Protein AF-F6WIR9-F1 (afdb_monomer)

Structure (mmCIF, N/CA/C/O backbone):
data_AF-F6WIR9-F1
#
_entry.id   AF-F6WIR9-F1
#
loop_
_atom_site.group_PDB
_atom_site.id
_atom_site.type_symbol
_atom_site.label_atom_id
_atom_site.label_alt_id
_atom_site.label_comp_id
_atom_site.label_asym_id
_atom_site.label_entity_id
_atom_site.label_seq_id
_atom_site.pdbx_PDB_ins_code
_atom_site.Cartn_x
_atom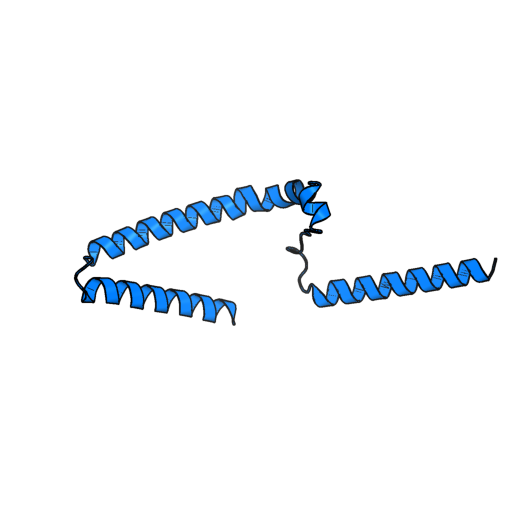_site.Cartn_y
_atom_site.Cartn_z
_atom_site.occupancy
_atom_site.B_iso_or_equiv
_atom_site.auth_seq_id
_atom_site.auth_comp_id
_atom_site.auth_asym_id
_atom_site.auth_atom_id
_atom_site.pdbx_PDB_model_num
ATOM 1 N N . MET A 1 1 ? 12.655 -0.232 11.563 1.00 78.38 1 MET A N 1
ATOM 2 C CA . MET A 1 1 ? 13.738 -0.857 10.769 1.00 78.38 1 MET A CA 1
ATOM 3 C C . MET A 1 1 ? 13.203 -1.806 9.707 1.00 78.38 1 MET A C 1
ATOM 5 O O . MET A 1 1 ? 13.301 -1.451 8.543 1.00 78.38 1 MET A O 1
ATOM 9 N N . TRP A 1 2 ? 12.524 -2.904 10.062 1.00 88.19 2 TRP A N 1
ATOM 10 C CA . TRP A 1 2 ? 11.951 -3.856 9.088 1.00 88.19 2 TRP A CA 1
ATOM 11 C C . TRP A 1 2 ? 11.149 -3.216 7.935 1.00 88.19 2 TRP A C 1
ATOM 13 O O . TRP A 1 2 ? 11.391 -3.530 6.775 1.00 88.19 2 TRP A O 1
ATOM 23 N N . LYS A 1 3 ? 10.261 -2.251 8.227 1.00 86.44 3 LYS A N 1
ATOM 24 C CA . LYS A 1 3 ? 9.475 -1.529 7.204 1.00 86.44 3 LYS A CA 1
ATOM 25 C C . LYS A 1 3 ? 10.345 -0.848 6.134 1.00 86.44 3 LYS A C 1
ATOM 27 O O . LYS A 1 3 ? 10.018 -0.905 4.954 1.00 86.44 3 LYS A O 1
ATOM 32 N N . HIS A 1 4 ? 11.459 -0.235 6.536 1.00 90.19 4 HIS A N 1
ATOM 33 C CA . HIS A 1 4 ? 12.384 0.414 5.603 1.00 90.19 4 HIS A CA 1
ATOM 34 C C . HIS A 1 4 ? 13.163 -0.618 4.786 1.00 90.19 4 HIS A C 1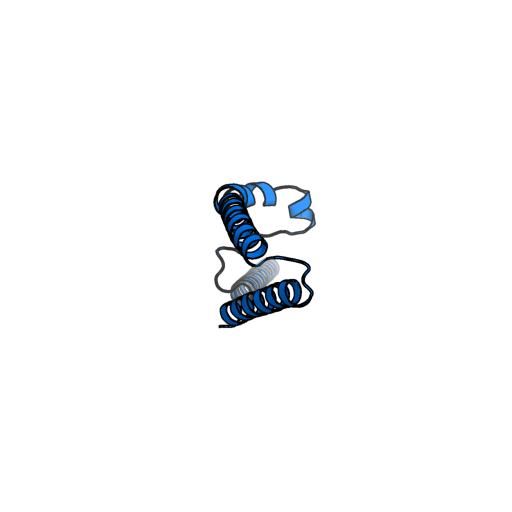
ATOM 36 O O . HIS A 1 4 ? 13.332 -0.427 3.587 1.00 90.19 4 HIS A O 1
ATOM 42 N N . CYS A 1 5 ? 13.560 -1.738 5.401 1.00 94.56 5 CYS A N 1
ATOM 43 C CA . CYS A 1 5 ? 14.199 -2.850 4.696 1.00 94.56 5 CYS A CA 1
ATOM 44 C C . CYS A 1 5 ? 13.280 -3.438 3.615 1.00 94.56 5 CYS A C 1
ATOM 46 O O . CYS A 1 5 ? 13.719 -3.643 2.488 1.00 94.56 5 CYS A O 1
ATOM 48 N N . MET A 1 6 ? 12.000 -3.654 3.933 1.00 94.00 6 MET A N 1
ATOM 49 C CA . MET A 1 6 ? 11.013 -4.144 2.965 1.00 94.00 6 MET A CA 1
ATOM 50 C C . MET A 1 6 ? 10.775 -3.144 1.831 1.00 94.00 6 MET A C 1
ATOM 52 O O . MET A 1 6 ? 10.733 -3.537 0.671 1.00 94.00 6 MET A O 1
ATOM 56 N N . SER A 1 7 ? 10.688 -1.849 2.145 1.00 93.12 7 SER A N 1
ATOM 57 C CA . SER A 1 7 ? 10.567 -0.802 1.123 1.00 93.12 7 SER A CA 1
ATOM 58 C C . SER A 1 7 ? 11.773 -0.789 0.175 1.00 93.12 7 SER A C 1
ATOM 60 O O . SER A 1 7 ? 11.606 -0.830 -1.043 1.00 93.12 7 SER A O 1
ATOM 6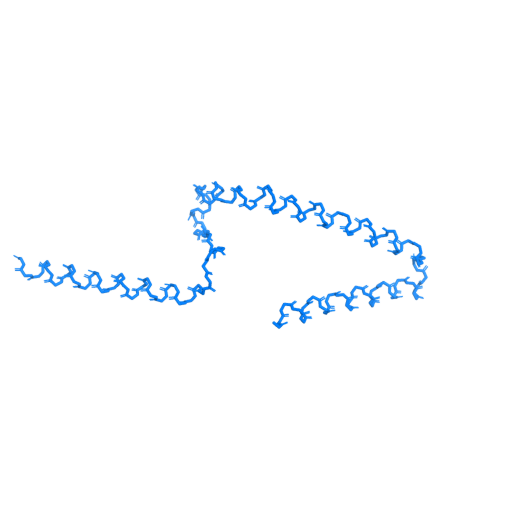2 N N . ALA A 1 8 ? 12.992 -0.824 0.722 1.00 95.31 8 ALA A N 1
ATOM 63 C CA . ALA A 1 8 ? 14.217 -0.862 -0.071 1.00 95.31 8 ALA A CA 1
ATOM 64 C C . ALA A 1 8 ? 14.283 -2.106 -0.973 1.00 95.31 8 ALA A C 1
ATOM 66 O O . ALA A 1 8 ? 14.625 -1.992 -2.148 1.00 95.31 8 ALA A O 1
ATOM 67 N N . LEU A 1 9 ? 13.893 -3.275 -0.453 1.00 96.31 9 LEU A N 1
ATOM 68 C CA . LEU A 1 9 ? 13.825 -4.514 -1.227 1.00 96.31 9 LEU A CA 1
ATOM 69 C C . LEU A 1 9 ? 12.877 -4.385 -2.429 1.00 96.31 9 LEU A C 1
ATOM 71 O O . LEU A 1 9 ? 13.250 -4.764 -3.537 1.00 96.31 9 LEU A O 1
ATOM 75 N N . CYS A 1 10 ? 11.685 -3.816 -2.232 1.00 94.94 10 CYS A N 1
ATOM 76 C CA . CYS A 1 10 ? 10.725 -3.594 -3.314 1.00 94.94 10 CYS A CA 1
ATOM 77 C C . CYS A 1 10 ? 11.278 -2.661 -4.399 1.00 94.94 10 CYS A C 1
ATOM 79 O O . CYS A 1 10 ? 11.111 -2.940 -5.586 1.00 94.94 10 CYS A O 1
ATOM 81 N N . VAL A 1 11 ? 11.967 -1.582 -4.010 1.00 94.69 11 VAL A N 1
ATOM 82 C CA . VAL A 1 11 ? 12.589 -0.648 -4.963 1.00 94.69 11 VAL A CA 1
ATOM 83 C C . VAL A 1 11 ? 13.682 -1.346 -5.771 1.00 94.69 11 VAL A C 1
ATOM 85 O O . VAL A 1 11 ? 13.682 -1.264 -6.997 1.00 94.69 11 VAL A O 1
ATOM 88 N N . ILE A 1 12 ? 14.574 -2.088 -5.107 1.00 96.56 12 ILE A N 1
ATOM 89 C CA . ILE A 1 12 ? 15.650 -2.835 -5.776 1.00 96.56 12 ILE A CA 1
ATOM 90 C C . ILE A 1 12 ? 15.061 -3.854 -6.758 1.00 96.56 12 ILE A C 1
ATOM 92 O O . ILE A 1 12 ? 15.478 -3.901 -7.914 1.00 96.56 12 ILE A O 1
ATOM 96 N N . ALA A 1 13 ? 14.058 -4.627 -6.334 1.00 96.06 13 ALA A N 1
ATOM 97 C CA . ALA A 1 13 ? 13.387 -5.595 -7.197 1.00 96.06 13 ALA A CA 1
ATOM 98 C C . ALA A 1 13 ? 12.730 -4.922 -8.416 1.00 96.06 13 ALA A C 1
ATOM 100 O O . ALA A 1 13 ? 12.883 -5.405 -9.538 1.00 96.06 13 ALA A O 1
ATOM 101 N N . GLY A 1 14 ? 12.067 -3.776 -8.225 1.00 93.94 14 GLY A N 1
ATOM 102 C CA . GLY A 1 14 ? 11.483 -2.989 -9.314 1.00 93.94 14 GLY A CA 1
ATOM 103 C C . GLY A 1 14 ? 12.523 -2.511 -10.332 1.00 93.94 14 GLY A C 1
ATOM 104 O O . GLY A 1 14 ? 12.305 -2.623 -11.543 1.00 93.94 14 GLY A O 1
ATOM 105 N N . CYS A 1 15 ? 13.687 -2.054 -9.862 1.00 93.38 15 CYS A N 1
ATOM 106 C CA . CYS A 1 15 ? 14.806 -1.669 -10.724 1.00 93.38 15 CYS A CA 1
ATOM 107 C C . CYS A 1 15 ? 15.357 -2.861 -11.518 1.00 93.38 15 CYS A C 1
ATOM 109 O O . CYS A 1 15 ? 15.566 -2.744 -12.724 1.00 93.38 15 CYS A O 1
ATOM 111 N N . VAL A 1 16 ? 15.545 -4.019 -10.874 1.00 96.12 16 VAL A N 1
ATOM 112 C CA . VAL A 1 16 ? 16.032 -5.245 -11.534 1.00 96.12 16 VAL A CA 1
ATOM 113 C C . VAL A 1 16 ? 15.065 -5.709 -12.625 1.00 96.12 16 VAL A C 1
ATOM 115 O O . VAL A 1 16 ? 15.493 -6.027 -13.735 1.00 96.12 16 VAL A O 1
ATOM 118 N N . VAL A 1 17 ? 13.757 -5.699 -12.350 1.00 94.62 17 VAL A N 1
ATOM 119 C CA . VAL A 1 17 ? 12.731 -6.047 -13.346 1.00 94.62 17 VAL A CA 1
ATOM 120 C C . VAL A 1 17 ? 12.759 -5.066 -14.516 1.00 94.62 17 VAL A C 1
ATOM 122 O O . VAL A 1 17 ? 12.749 -5.492 -15.669 1.00 94.62 17 VAL A O 1
ATOM 125 N N . SER A 1 18 ? 12.849 -3.765 -14.237 1.00 91.62 18 SER A N 1
ATOM 126 C CA . SER A 1 18 ? 12.913 -2.728 -15.274 1.00 91.62 18 SER A CA 1
ATOM 127 C C . SER A 1 18 ? 14.159 -2.882 -16.152 1.00 91.62 18 SER A C 1
ATOM 129 O O . SER A 1 18 ? 14.059 -2.833 -17.376 1.00 91.62 18 SER A O 1
ATOM 131 N N . TYR A 1 19 ? 15.317 -3.162 -15.546 1.00 92.12 19 TYR A N 1
ATOM 132 C CA . TYR A 1 19 ? 16.563 -3.434 -16.264 1.00 92.12 19 TYR A CA 1
ATOM 133 C C . TYR A 1 19 ? 16.453 -4.674 -17.157 1.00 92.12 19 TYR A C 1
ATOM 135 O O . TYR A 1 19 ? 16.811 -4.619 -18.331 1.00 92.12 19 TYR A O 1
ATOM 143 N N . SER A 1 20 ? 15.887 -5.768 -16.635 1.00 93.75 20 SER A N 1
ATOM 144 C CA . SER A 1 20 ? 15.637 -6.989 -17.410 1.00 93.75 20 SER A CA 1
ATOM 145 C C . SER A 1 20 ? 14.796 -6.701 -18.661 1.00 93.75 20 SER A C 1
ATOM 147 O O . SER A 1 20 ? 15.107 -7.178 -19.749 1.00 93.75 20 SER A O 1
ATOM 149 N N . ARG A 1 21 ? 13.781 -5.834 -18.562 1.00 91.12 21 ARG A N 1
ATOM 150 C CA . ARG A 1 21 ? 12.942 -5.461 -19.714 1.00 91.12 21 ARG A CA 1
ATOM 151 C C . ARG A 1 21 ? 13.679 -4.677 -20.801 1.00 91.12 21 ARG A C 1
ATOM 153 O O . ARG A 1 21 ? 13.382 -4.890 -21.975 1.00 91.12 21 ARG A O 1
ATOM 160 N N . VAL A 1 22 ? 14.629 -3.817 -20.428 1.00 91.88 22 VAL A N 1
ATOM 161 C CA . VAL A 1 22 ? 15.497 -3.119 -21.396 1.00 91.88 22 VAL A CA 1
ATOM 162 C C . VAL A 1 22 ? 16.504 -4.089 -22.007 1.00 91.88 22 VAL A C 1
ATOM 164 O O . VAL A 1 22 ? 16.706 -4.078 -23.217 1.00 91.88 22 VAL A O 1
ATOM 167 N N . TYR A 1 23 ? 17.097 -4.962 -21.188 1.00 91.75 23 TYR A N 1
ATOM 168 C CA . TYR A 1 23 ? 18.100 -5.934 -21.626 1.00 91.75 23 TYR A CA 1
ATOM 169 C C . TYR A 1 23 ? 17.547 -6.927 -22.657 1.00 91.75 23 TYR A C 1
ATOM 171 O O . TYR A 1 23 ? 18.203 -7.205 -23.655 1.00 91.75 23 TYR A O 1
ATOM 179 N N . LEU A 1 24 ? 16.314 -7.410 -22.463 1.00 93.12 24 LEU A N 1
ATOM 180 C CA . LEU A 1 24 ? 15.625 -8.274 -23.430 1.00 93.12 24 LEU A CA 1
ATOM 181 C C . LEU A 1 24 ? 15.003 -7.501 -24.614 1.00 93.12 24 LEU A C 1
ATOM 183 O O . LEU A 1 24 ? 14.286 -8.101 -25.410 1.00 93.12 24 LEU A O 1
ATOM 187 N N . LEU A 1 25 ? 15.249 -6.189 -24.735 1.00 88.31 25 LEU A N 1
ATOM 188 C CA . LEU A 1 25 ? 14.762 -5.319 -25.819 1.00 88.31 25 LEU A CA 1
ATOM 189 C C . LEU A 1 25 ? 13.226 -5.228 -25.942 1.00 88.31 25 LEU A C 1
ATOM 191 O O . LEU A 1 25 ? 12.714 -4.777 -26.964 1.00 88.31 25 LEU A O 1
ATOM 195 N N . TYR A 1 26 ? 12.473 -5.603 -24.902 1.00 87.56 26 TYR A N 1
ATOM 196 C CA .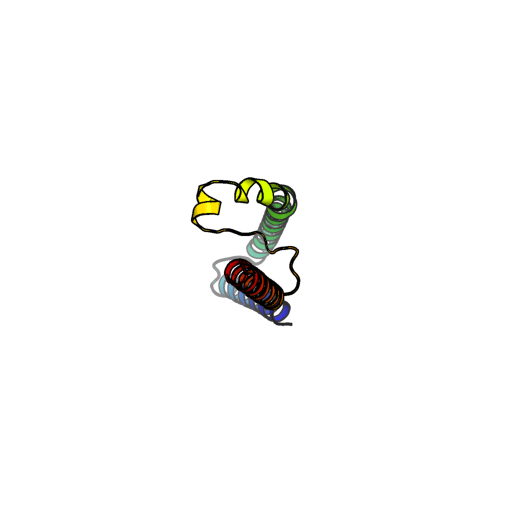 TYR A 1 26 ? 11.005 -5.504 -24.898 1.00 87.56 26 TYR A CA 1
ATOM 197 C C . TYR A 1 26 ? 10.502 -4.072 -24.700 1.00 87.56 26 TYR A C 1
ATOM 199 O O . TYR A 1 26 ? 9.411 -3.736 -25.158 1.00 87.56 26 TYR A O 1
ATOM 207 N N . HIS A 1 27 ? 11.269 -3.239 -23.993 1.00 88.12 27 HIS A N 1
ATOM 208 C CA . HIS A 1 27 ? 10.865 -1.881 -23.643 1.00 88.12 27 HIS A CA 1
ATOM 209 C C . HIS A 1 27 ? 11.998 -0.877 -23.823 1.00 88.12 27 HIS A C 1
ATOM 211 O O . HIS A 1 27 ? 13.165 -1.169 -23.559 1.00 88.12 27 HIS A O 1
ATOM 217 N N . THR A 1 28 ? 11.635 0.343 -24.219 1.00 92.75 28 THR A N 1
ATOM 218 C CA . THR A 1 28 ? 12.565 1.477 -24.236 1.00 92.75 28 THR A CA 1
ATOM 219 C C . THR A 1 28 ? 12.620 2.150 -22.867 1.00 92.75 28 THR A C 1
ATOM 221 O O . THR A 1 28 ? 11.655 2.121 -22.099 1.00 92.75 28 THR A O 1
ATOM 224 N N . VAL A 1 29 ? 13.735 2.821 -22.570 1.00 91.00 29 VAL A N 1
ATOM 225 C CA . VAL A 1 29 ? 13.897 3.585 -21.319 1.00 91.00 29 VAL A CA 1
ATOM 226 C C . VAL A 1 29 ? 12.778 4.621 -21.158 1.00 91.00 29 VAL A C 1
ATOM 228 O O . VAL A 1 29 ? 12.218 4.754 -20.074 1.00 91.00 29 VAL A O 1
ATOM 231 N N . ASN A 1 30 ? 12.370 5.276 -22.249 1.00 92.38 30 ASN A N 1
ATOM 232 C CA . ASN A 1 30 ? 11.272 6.244 -22.237 1.00 92.38 30 ASN A CA 1
ATOM 233 C C . ASN A 1 30 ? 9.942 5.614 -21.796 1.00 92.38 30 ASN A C 1
ATOM 235 O O . ASN A 1 30 ? 9.228 6.209 -20.994 1.00 92.38 30 ASN A O 1
ATOM 239 N N . GLN A 1 31 ? 9.611 4.407 -22.271 1.00 93.12 31 GLN A N 1
ATOM 240 C CA . GLN A 1 31 ? 8.390 3.706 -21.852 1.00 93.12 31 GLN A CA 1
ATOM 241 C C . GLN A 1 31 ? 8.400 3.385 -20.356 1.00 93.12 31 GLN A C 1
ATOM 243 O O . GLN A 1 31 ? 7.380 3.546 -19.691 1.00 93.12 31 GLN A O 1
ATOM 248 N N . ILE A 1 32 ? 9.551 2.976 -19.819 1.00 91.69 32 ILE A N 1
ATOM 249 C CA . ILE A 1 32 ? 9.701 2.687 -18.389 1.00 91.69 32 ILE A CA 1
ATOM 250 C C . ILE A 1 32 ? 9.534 3.967 -17.569 1.00 91.69 32 ILE A C 1
ATOM 252 O O . ILE A 1 32 ? 8.807 3.959 -16.582 1.00 91.69 32 ILE A O 1
ATOM 256 N N . VAL A 1 33 ? 10.136 5.081 -17.996 1.00 93.00 33 VAL A N 1
ATOM 257 C CA . VAL A 1 33 ? 9.996 6.380 -17.316 1.00 93.00 33 VAL A CA 1
ATOM 258 C C . VAL A 1 33 ? 8.536 6.829 -17.282 1.00 93.00 33 VAL A C 1
ATOM 260 O O . VAL A 1 33 ? 8.027 7.157 -16.211 1.00 93.00 33 VAL A O 1
ATOM 263 N N . TRP A 1 34 ? 7.831 6.781 -18.415 1.00 95.56 34 TRP A N 1
ATOM 264 C CA . TRP A 1 34 ? 6.402 7.102 -18.455 1.00 95.56 34 TRP A CA 1
ATOM 265 C C . TRP A 1 34 ? 5.576 6.148 -17.588 1.00 95.56 34 TRP A C 1
ATOM 267 O O . TRP A 1 34 ? 4.716 6.604 -16.838 1.00 95.56 34 TRP A O 1
ATOM 277 N N . GLY A 1 35 ? 5.877 4.848 -17.615 1.00 93.75 35 GLY A N 1
ATOM 278 C CA . GLY A 1 35 ? 5.247 3.857 -16.743 1.00 93.75 35 GLY A CA 1
ATOM 279 C C . GLY A 1 35 ? 5.443 4.165 -15.256 1.00 93.75 35 GLY A C 1
ATOM 280 O O . GLY A 1 35 ? 4.484 4.109 -14.490 1.00 93.75 35 GLY A O 1
ATOM 281 N N . CYS A 1 36 ? 6.648 4.566 -14.847 1.00 92.75 36 CYS A N 1
ATOM 282 C CA . CYS A 1 36 ? 6.943 4.977 -13.474 1.00 92.75 36 CYS A CA 1
ATOM 283 C C . CYS A 1 36 ? 6.176 6.242 -13.071 1.00 92.75 36 CYS A C 1
ATOM 285 O O . CYS A 1 36 ? 5.646 6.299 -11.961 1.00 92.75 36 CYS A O 1
ATOM 287 N N . ILE A 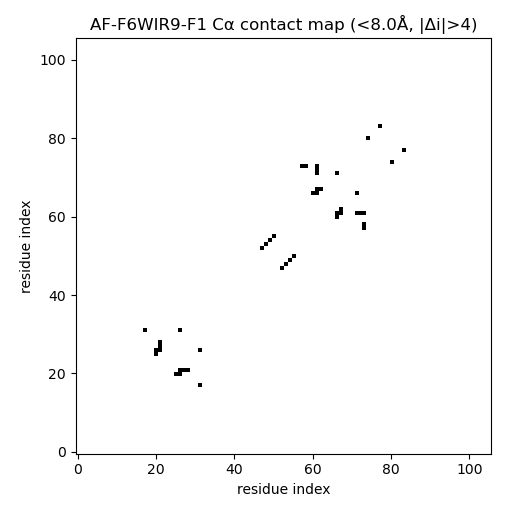1 37 ? 6.078 7.239 -13.958 1.00 96.12 37 ILE A N 1
ATOM 288 C CA . ILE A 1 37 ? 5.320 8.475 -13.705 1.00 96.12 37 ILE A CA 1
ATOM 289 C C . ILE A 1 37 ? 3.836 8.148 -13.517 1.00 96.12 37 ILE A C 1
ATOM 291 O O . ILE A 1 37 ? 3.264 8.477 -12.478 1.00 96.12 37 ILE A O 1
ATOM 295 N N . PHE A 1 38 ? 3.229 7.442 -14.474 1.00 97.00 38 PHE A N 1
ATOM 296 C CA . PHE A 1 38 ? 1.820 7.051 -14.396 1.00 97.00 38 PHE A CA 1
ATOM 297 C C . PHE A 1 38 ? 1.537 6.159 -13.185 1.00 97.00 38 PHE A C 1
ATOM 299 O O . PHE A 1 38 ? 0.565 6.389 -12.467 1.00 97.00 38 PHE A O 1
ATOM 306 N N . GLY A 1 39 ? 2.404 5.182 -12.912 1.00 95.31 39 GLY A N 1
ATOM 307 C CA . GLY A 1 39 ? 2.291 4.309 -11.746 1.00 95.31 39 GLY A CA 1
ATOM 308 C C . GLY A 1 39 ? 2.373 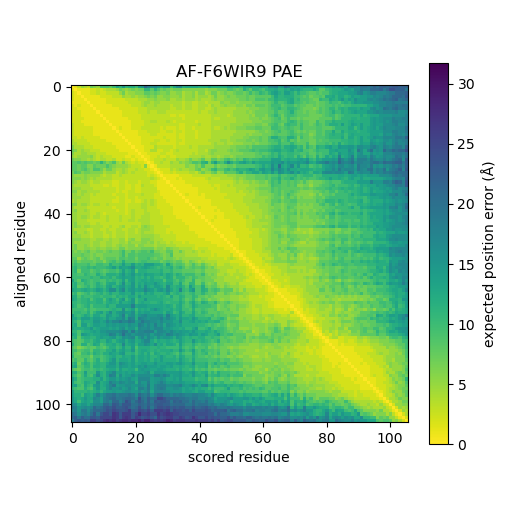5.079 -10.429 1.00 95.31 39 GLY A C 1
ATOM 309 O O . GLY A 1 39 ? 1.582 4.826 -9.523 1.00 95.31 39 GLY A O 1
ATOM 310 N N . THR A 1 40 ? 3.265 6.069 -10.335 1.00 95.44 40 THR A N 1
ATOM 311 C CA . THR A 1 40 ? 3.381 6.930 -9.148 1.00 95.44 40 THR A CA 1
ATOM 312 C C . THR A 1 40 ? 2.139 7.796 -8.974 1.00 95.44 40 THR A C 1
ATOM 314 O O . THR A 1 40 ? 1.604 7.869 -7.870 1.00 95.44 40 THR A O 1
ATOM 317 N N . MET A 1 41 ? 1.636 8.411 -10.049 1.00 97.50 41 MET A N 1
ATOM 318 C CA . MET A 1 41 ? 0.410 9.213 -10.001 1.00 97.50 41 MET A CA 1
ATOM 319 C C . MET A 1 41 ? -0.783 8.377 -9.536 1.00 97.50 41 MET A C 1
ATOM 321 O O . MET A 1 41 ? -1.449 8.755 -8.578 1.00 97.50 41 MET A O 1
ATOM 325 N N . LEU A 1 42 ? -1.008 7.211 -10.147 1.00 97.00 42 LEU A N 1
ATOM 326 C CA . LEU A 1 42 ? -2.088 6.303 -9.755 1.00 97.00 42 LEU A CA 1
ATOM 327 C C . LEU A 1 42 ? -1.920 5.794 -8.321 1.00 97.00 42 LEU A C 1
ATOM 329 O O . LEU A 1 42 ? -2.897 5.738 -7.578 1.00 97.00 42 LEU A O 1
ATOM 333 N N . GLY A 1 43 ? -0.692 5.467 -7.910 1.00 95.44 43 GLY A N 1
ATOM 334 C CA . GLY A 1 43 ? -0.386 5.045 -6.545 1.00 95.44 43 GLY A CA 1
ATOM 335 C C . GLY A 1 43 ? -0.701 6.128 -5.514 1.00 95.44 43 GLY A C 1
ATOM 336 O O . GLY A 1 43 ? -1.331 5.838 -4.499 1.00 95.44 43 GLY A O 1
ATOM 337 N N . LEU A 1 44 ? -0.332 7.383 -5.790 1.00 96.12 44 LEU A N 1
ATOM 338 C CA . LEU A 1 44 ? -0.660 8.529 -4.937 1.00 96.12 44 LEU A CA 1
ATOM 339 C C . LEU A 1 44 ? -2.164 8.803 -4.906 1.00 96.12 44 LEU A C 1
ATOM 341 O O . LEU A 1 44 ? -2.714 9.018 -3.828 1.00 96.12 44 LEU A O 1
ATOM 345 N N . SER A 1 45 ? -2.843 8.757 -6.055 1.00 96.44 45 SER A N 1
ATOM 346 C CA . SER A 1 45 ? -4.298 8.918 -6.127 1.00 96.44 45 SER A CA 1
ATOM 347 C C . SER A 1 45 ? -5.019 7.836 -5.328 1.00 96.44 45 SER A C 1
ATOM 349 O O . SER A 1 45 ? -5.900 8.147 -4.530 1.00 96.44 45 SER A O 1
ATOM 351 N N . TRP A 1 46 ? -4.616 6.573 -5.483 1.00 95.44 46 TRP A N 1
ATOM 352 C CA . TRP A 1 46 ? -5.176 5.463 -4.716 1.00 95.44 46 TRP A CA 1
ATOM 353 C C . TRP A 1 46 ? -4.893 5.600 -3.220 1.00 95.44 46 TRP A C 1
ATOM 355 O O . TRP A 1 46 ? -5.792 5.409 -2.405 1.00 95.44 46 TRP A O 1
ATOM 365 N N . PHE A 1 47 ? -3.671 5.982 -2.845 1.00 93.69 47 PHE A N 1
ATOM 366 C CA . PHE A 1 47 ? -3.319 6.234 -1.450 1.00 93.69 47 PHE A CA 1
ATOM 367 C C . PHE A 1 47 ? -4.171 7.356 -0.846 1.00 93.69 47 PHE A C 1
ATOM 369 O O . PHE A 1 47 ? -4.693 7.197 0.255 1.00 93.69 47 PHE A O 1
ATOM 376 N N . ALA A 1 48 ? -4.368 8.458 -1.573 1.00 94.38 48 ALA A N 1
ATOM 377 C CA . ALA A 1 48 ? -5.224 9.556 -1.141 1.00 94.38 48 ALA A CA 1
ATOM 378 C C . ALA A 1 48 ? -6.676 9.096 -0.960 1.00 94.38 48 ALA A C 1
ATOM 380 O O . ALA A 1 48 ? -7.268 9.363 0.080 1.00 94.38 48 ALA A O 1
ATOM 381 N N . VAL A 1 49 ? -7.228 8.341 -1.913 1.00 93.75 49 VAL A N 1
ATOM 382 C CA . VAL A 1 49 ? -8.567 7.740 -1.791 1.00 93.75 49 VAL A CA 1
ATOM 383 C C . VAL A 1 49 ? -8.651 6.849 -0.551 1.00 93.75 49 VAL A C 1
ATOM 385 O O . VAL A 1 49 ? -9.568 7.004 0.254 1.00 93.75 49 VAL A O 1
ATOM 388 N N . ALA A 1 50 ? -7.675 5.966 -0.341 1.00 90.81 50 ALA A N 1
ATOM 389 C CA . ALA A 1 50 ? -7.646 5.082 0.816 1.00 90.81 50 ALA A CA 1
ATOM 390 C C . ALA A 1 50 ? -7.610 5.857 2.141 1.00 90.81 50 ALA A C 1
ATOM 392 O O . ALA A 1 50 ? -8.398 5.570 3.037 1.00 90.81 50 ALA A O 1
ATOM 393 N N . GLN A 1 51 ? -6.742 6.862 2.260 1.00 90.00 51 GLN A N 1
ATOM 394 C CA . GLN A 1 51 ? -6.570 7.603 3.510 1.00 90.00 51 GLN A CA 1
ATOM 395 C C . GLN A 1 51 ? -7.678 8.624 3.779 1.00 90.00 51 GLN A C 1
ATOM 397 O O . GLN A 1 51 ? -8.066 8.810 4.928 1.00 90.00 51 GLN A O 1
ATOM 402 N N . ILE A 1 52 ? -8.183 9.293 2.743 1.00 90.62 52 ILE A N 1
ATOM 403 C CA . ILE A 1 52 ? -9.154 10.385 2.889 1.00 90.62 52 ILE A CA 1
ATOM 404 C C . ILE A 1 52 ? -10.585 9.857 2.878 1.00 90.62 52 ILE A C 1
ATOM 406 O O . ILE A 1 52 ? -11.424 10.394 3.591 1.00 90.62 52 ILE A O 1
ATOM 410 N N . LEU A 1 53 ? -10.883 8.825 2.084 1.00 87.44 53 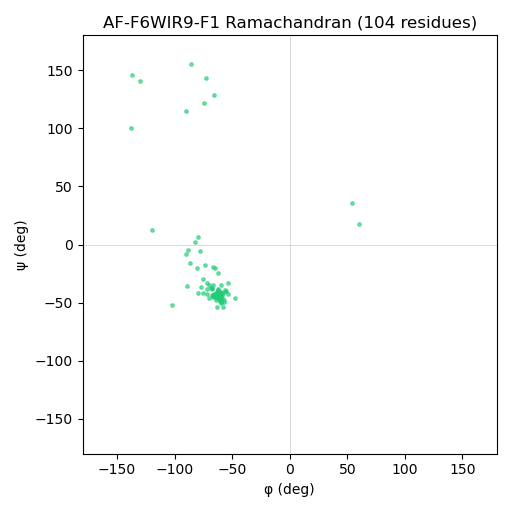LEU A N 1
ATOM 411 C CA . LEU A 1 53 ? -12.243 8.295 1.961 1.00 87.44 53 LEU A CA 1
ATOM 412 C C . LEU A 1 53 ? -12.425 7.008 2.763 1.00 87.44 53 LEU A C 1
ATOM 414 O O . LEU A 1 53 ? -13.347 6.931 3.569 1.00 87.44 53 LEU A O 1
ATOM 418 N N . LEU A 1 54 ? -11.559 6.004 2.584 1.00 85.31 54 LEU A N 1
ATOM 419 C CA . LEU A 1 54 ? -11.778 4.700 3.224 1.00 85.31 54 LEU A CA 1
ATOM 420 C C . LEU A 1 54 ? -11.462 4.700 4.726 1.00 85.31 54 LEU A C 1
ATOM 422 O O . LEU A 1 54 ? -12.242 4.137 5.491 1.00 85.31 54 LEU A O 1
ATOM 426 N N . THR A 1 55 ? -10.379 5.345 5.172 1.00 85.75 55 THR A N 1
ATOM 427 C CA . THR A 1 55 ? -10.022 5.401 6.604 1.00 85.75 55 THR A CA 1
ATOM 428 C C . THR A 1 55 ? -11.135 5.997 7.481 1.00 85.75 55 THR A C 1
ATOM 430 O O . THR A 1 55 ? -11.502 5.346 8.458 1.00 85.75 55 THR A O 1
ATOM 433 N N . PRO A 1 56 ? -11.744 7.165 7.175 1.00 85.12 56 PRO A N 1
ATOM 434 C CA . PRO A 1 56 ? -12.855 7.677 7.985 1.00 85.12 56 PRO A CA 1
ATOM 435 C C . PRO A 1 56 ? -14.167 6.913 7.783 1.00 85.12 56 PRO A C 1
ATOM 437 O O . PRO A 1 56 ? -15.059 7.011 8.623 1.00 85.12 56 PRO A O 1
ATOM 440 N N . PHE A 1 57 ? -14.309 6.149 6.697 1.00 84.88 57 PHE A N 1
ATOM 441 C CA . PHE A 1 57 ? -15.483 5.305 6.472 1.00 84.88 57 PHE A CA 1
ATOM 442 C C . PHE A 1 57 ? -15.408 3.974 7.241 1.00 84.88 57 PHE A C 1
ATOM 444 O O . PHE A 1 57 ? -16.433 3.351 7.518 1.00 84.88 57 PHE A O 1
ATOM 451 N N . PHE A 1 58 ? -14.208 3.552 7.650 1.00 84.44 58 PHE A N 1
ATOM 452 C CA . PHE A 1 58 ? -13.967 2.290 8.352 1.00 84.44 58 PHE A CA 1
ATOM 453 C C . PHE A 1 58 ? -14.818 2.079 9.624 1.00 84.44 58 PHE A C 1
ATOM 455 O O . PHE A 1 58 ? -15.384 0.991 9.768 1.00 84.44 58 PHE A O 1
ATOM 462 N N . PRO A 1 59 ? -15.020 3.082 10.508 1.00 83.12 59 PRO A N 1
ATOM 463 C CA . PRO A 1 59 ? -15.887 2.941 11.680 1.00 83.12 59 PRO A CA 1
ATOM 464 C C . PRO A 1 59 ? -17.353 2.668 11.331 1.00 83.12 59 PRO A C 1
ATOM 466 O O . PRO A 1 59 ? -18.066 2.077 12.132 1.00 83.12 59 PRO A O 1
ATOM 469 N N . PHE A 1 60 ? -17.818 3.064 10.144 1.00 83.81 60 PHE A N 1
ATOM 470 C CA . PHE A 1 60 ? -19.168 2.732 9.689 1.00 83.81 60 PHE A CA 1
ATOM 471 C C . PHE A 1 60 ? -19.226 1.303 9.149 1.00 83.81 60 PHE A C 1
ATOM 473 O O . PHE A 1 60 ? -20.144 0.559 9.487 1.00 83.81 60 PHE A O 1
ATOM 480 N N . VAL A 1 61 ? -18.220 0.882 8.377 1.00 85.31 61 VAL A N 1
ATOM 481 C CA . VAL A 1 61 ? -18.146 -0.475 7.807 1.00 85.31 61 VAL A CA 1
ATOM 482 C C . VAL A 1 61 ? -18.065 -1.540 8.899 1.00 85.31 61 VAL A C 1
ATOM 484 O O . VAL A 1 61 ? -18.733 -2.565 8.804 1.00 85.31 61 VAL A O 1
ATOM 487 N N . VAL A 1 62 ? -17.307 -1.293 9.973 1.00 86.75 62 VAL A N 1
ATOM 488 C CA . VAL A 1 62 ? -17.134 -2.278 11.055 1.00 86.75 62 VAL A CA 1
ATOM 489 C C . VAL A 1 62 ? -18.437 -2.580 11.812 1.00 86.75 62 VAL A C 1
ATOM 491 O O . VAL A 1 62 ? -18.556 -3.641 12.416 1.00 86.75 62 VAL A O 1
ATOM 494 N N . THR A 1 63 ? -19.442 -1.699 11.734 1.00 86.62 63 THR A N 1
ATOM 495 C CA . THR A 1 63 ? -20.770 -1.928 12.340 1.00 86.62 63 THR A CA 1
ATOM 496 C C . THR A 1 63 ? -21.666 -2.867 11.529 1.00 86.62 63 THR A C 1
ATOM 498 O O . THR A 1 63 ? -22.759 -3.219 11.972 1.00 86.62 63 THR A O 1
ATOM 501 N N . TRP A 1 64 ? -21.247 -3.288 10.333 1.00 89.38 64 TRP A N 1
ATOM 502 C CA . TRP A 1 64 ? -22.036 -4.197 9.507 1.00 89.38 64 TRP A CA 1
ATOM 503 C C . TRP A 1 64 ? -22.039 -5.618 10.077 1.00 89.38 64 TRP A C 1
ATOM 505 O O . TRP A 1 64 ? -21.012 -6.127 10.520 1.00 89.38 64 TRP A O 1
ATOM 515 N N . ARG A 1 65 ? -23.180 -6.316 9.960 1.00 86.69 65 ARG A N 1
ATOM 516 C CA . ARG A 1 65 ? -23.353 -7.704 10.440 1.00 86.69 65 ARG A CA 1
ATOM 517 C C . ARG A 1 65 ? -22.308 -8.685 9.912 1.00 86.69 65 ARG A C 1
ATOM 519 O O . ARG A 1 65 ? -21.946 -9.625 10.607 1.00 86.69 65 ARG A O 1
ATOM 526 N N . VAL A 1 66 ? -21.827 -8.480 8.686 1.00 89.81 66 VAL A N 1
ATOM 527 C CA . VAL A 1 66 ? -20.765 -9.312 8.101 1.00 89.81 66 VAL A CA 1
ATOM 528 C C . VAL A 1 66 ? -19.441 -9.090 8.837 1.00 89.81 66 VAL A C 1
ATOM 530 O O . VAL A 1 66 ? -18.752 -10.048 9.170 1.00 89.81 66 VAL A O 1
ATOM 533 N N . CYS A 1 67 ? -19.099 -7.838 9.141 1.00 85.75 67 CYS A N 1
ATOM 534 C CA . CYS A 1 67 ? -17.894 -7.497 9.893 1.00 85.75 67 CYS A CA 1
ATOM 535 C C . CYS A 1 67 ? -17.975 -7.985 11.343 1.00 85.75 67 CYS A C 1
ATOM 537 O O . CYS A 1 67 ? -16.985 -8.500 11.857 1.00 85.75 67 CYS A O 1
ATOM 539 N N . GLU A 1 68 ? -19.154 -7.901 11.961 1.00 86.31 68 GLU A N 1
ATOM 540 C CA . GLU A 1 68 ? -19.419 -8.471 13.285 1.00 86.31 68 GLU A CA 1
ATOM 541 C C . GLU A 1 68 ? -19.266 -10.001 13.283 1.00 86.31 68 GLU A C 1
ATOM 543 O O . GLU A 1 68 ? -18.602 -10.551 14.159 1.00 86.31 68 GLU A O 1
ATOM 548 N N . PHE A 1 69 ? -19.786 -10.686 12.257 1.00 90.50 69 PHE A N 1
ATOM 549 C CA . PHE A 1 69 ? -19.647 -12.137 12.092 1.00 90.50 69 PHE A CA 1
ATOM 550 C C . PHE A 1 69 ? -18.181 -12.581 11.981 1.00 90.50 69 PHE A C 1
ATOM 552 O O . PHE A 1 69 ? -17.784 -13.561 12.607 1.00 90.50 69 PHE A O 1
ATOM 559 N N . PHE A 1 70 ? -17.360 -11.841 11.232 1.00 91.12 70 PHE A N 1
ATOM 560 C CA . PHE A 1 70 ? -15.918 -12.094 11.128 1.00 91.12 70 PHE A CA 1
ATOM 561 C C . PHE A 1 70 ? -15.099 -11.505 12.287 1.00 91.12 70 PHE A C 1
ATOM 563 O O . PHE A 1 70 ? -13.875 -11.625 12.282 1.00 91.12 70 PHE A O 1
ATOM 570 N N . MET A 1 71 ? -15.748 -10.872 13.272 1.00 87.19 71 MET A N 1
ATOM 571 C CA . MET A 1 71 ? -15.105 -10.214 14.414 1.00 87.19 71 MET A CA 1
ATOM 572 C C . MET A 1 71 ? -14.037 -9.186 14.000 1.00 87.19 71 MET A C 1
ATOM 574 O O . MET A 1 71 ? -13.009 -9.030 14.664 1.00 87.19 71 MET A O 1
ATOM 578 N N . ILE A 1 72 ? -14.271 -8.475 12.893 1.00 86.88 72 ILE A N 1
ATOM 579 C CA . ILE A 1 72 ? -13.370 -7.425 12.412 1.00 86.88 72 ILE A CA 1
ATOM 580 C C . ILE A 1 72 ? -13.380 -6.280 13.429 1.00 86.88 72 ILE A C 1
ATOM 582 O O . ILE A 1 72 ? -14.438 -5.792 13.820 1.00 86.88 72 ILE A O 1
ATOM 586 N N . ARG A 1 73 ? -12.194 -5.842 13.864 1.00 82.69 73 ARG A N 1
ATOM 587 C CA . ARG A 1 73 ? -12.018 -4.766 14.848 1.00 82.69 73 ARG A CA 1
ATOM 588 C C . ARG A 1 73 ? -11.024 -3.727 14.343 1.00 82.69 73 ARG A C 1
ATOM 590 O O . ARG A 1 73 ? -9.978 -4.080 13.803 1.00 82.69 73 ARG A O 1
ATOM 597 N N . ASP A 1 74 ? -11.315 -2.456 14.610 1.00 83.31 74 ASP A N 1
ATOM 598 C CA . ASP A 1 74 ? -10.339 -1.379 14.456 1.00 83.31 74 ASP A CA 1
ATOM 599 C C . ASP A 1 74 ? -9.303 -1.402 15.592 1.00 83.31 74 ASP A C 1
ATOM 601 O O . ASP A 1 74 ? -9.656 -1.306 16.767 1.00 83.31 74 ASP A O 1
ATOM 605 N N . SER A 1 75 ? -8.020 -1.525 15.248 1.00 82.8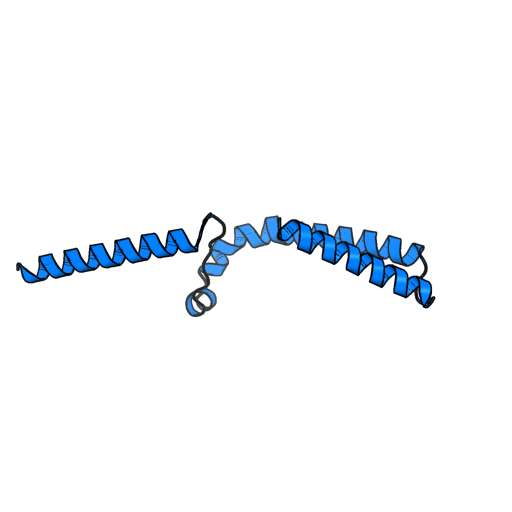8 75 SER A N 1
ATOM 606 C CA . SER A 1 75 ? -6.899 -1.442 16.202 1.00 82.88 75 SER A CA 1
ATOM 607 C C . SER A 1 75 ? -5.935 -0.301 15.875 1.00 82.88 75 SER A C 1
ATOM 609 O O . SER A 1 75 ? -4.842 -0.241 16.435 1.00 82.88 75 SER A O 1
ATOM 611 N N . THR A 1 76 ? -6.319 0.608 14.976 1.00 82.12 76 THR A N 1
ATOM 612 C CA . THR A 1 76 ? -5.426 1.630 14.405 1.00 82.12 76 THR A CA 1
ATOM 613 C C . THR A 1 76 ? -4.822 2.555 15.467 1.00 82.12 76 THR A C 1
ATOM 615 O O . THR A 1 76 ? -3.665 2.952 15.356 1.00 82.12 76 THR A O 1
ATOM 618 N N . LEU A 1 77 ? -5.574 2.863 16.529 1.00 83.31 77 LEU A N 1
ATOM 619 C CA . LEU A 1 77 ? -5.149 3.750 17.621 1.00 83.31 77 LEU A CA 1
ATOM 620 C C . LEU A 1 77 ? -4.413 3.026 18.765 1.00 83.31 77 LEU A C 1
ATOM 622 O O . LEU A 1 77 ? -3.941 3.680 19.694 1.00 83.31 77 LEU A O 1
ATOM 626 N N . ILE A 1 78 ? -4.314 1.692 18.734 1.00 85.88 78 ILE A N 1
ATOM 627 C CA . ILE A 1 78 ? -3.725 0.906 19.826 1.00 85.88 78 ILE A CA 1
ATOM 628 C C . ILE A 1 78 ? -2.219 0.736 19.569 1.00 85.88 78 ILE A C 1
ATOM 630 O O . ILE A 1 78 ? -1.833 0.047 18.625 1.00 85.88 78 ILE A O 1
ATOM 634 N N . PRO A 1 79 ? -1.334 1.298 20.415 1.00 80.69 79 PRO A N 1
ATOM 635 C CA . PRO A 1 79 ? 0.108 1.282 20.162 1.00 80.69 79 PRO A CA 1
ATOM 636 C C . PRO A 1 79 ? 0.731 -0.113 20.316 1.00 80.69 79 PRO A C 1
ATOM 638 O O . PRO A 1 79 ? 1.661 -0.462 19.591 1.00 80.69 79 PRO A O 1
ATOM 641 N N . ASN A 1 80 ? 0.234 -0.922 21.258 1.00 87.62 80 ASN A N 1
ATOM 642 C CA . ASN A 1 80 ? 0.671 -2.301 21.454 1.00 87.62 80 ASN A CA 1
ATOM 643 C C . ASN A 1 80 ? -0.535 -3.207 21.714 1.00 87.62 80 ASN A C 1
ATOM 645 O O . ASN A 1 80 ? -1.063 -3.257 22.826 1.00 87.62 80 ASN A O 1
ATOM 649 N N . ILE A 1 81 ? -0.957 -3.917 20.667 1.00 88.50 81 ILE A N 1
ATOM 650 C CA . ILE A 1 81 ? -2.142 -4.777 20.706 1.00 88.50 81 ILE A CA 1
ATOM 651 C C . ILE A 1 81 ? -1.999 -5.917 21.719 1.00 88.50 81 ILE A C 1
ATOM 653 O O . ILE A 1 81 ? -2.914 -6.156 22.499 1.00 88.50 81 ILE A O 1
ATOM 657 N N . MET A 1 82 ? -0.828 -6.560 21.786 1.00 87.25 82 MET A N 1
ATOM 658 C CA . MET A 1 82 ? -0.604 -7.699 22.684 1.00 87.25 82 MET A CA 1
ATOM 659 C C . MET A 1 82 ? -0.703 -7.291 24.153 1.00 87.25 82 MET A C 1
ATOM 661 O O . MET A 1 82 ? -1.326 -7.978 24.961 1.00 87.25 82 MET A O 1
ATOM 665 N N . TRP A 1 83 ? -0.111 -6.152 24.506 1.00 89.50 83 TRP A N 1
ATOM 666 C CA . TRP A 1 83 ? -0.195 -5.617 25.859 1.00 89.50 83 TRP A CA 1
ATOM 667 C C . TRP A 1 83 ? -1.623 -5.201 26.219 1.00 89.50 83 TRP A C 1
ATOM 669 O O . TRP A 1 83 ? -2.104 -5.498 27.316 1.00 89.50 83 TRP A O 1
ATOM 679 N N . PHE A 1 84 ? -2.319 -4.545 25.287 1.00 92.69 84 PHE A N 1
ATOM 680 C CA . PHE A 1 84 ? -3.711 -4.152 25.468 1.00 92.69 84 PHE A CA 1
ATOM 681 C C . PHE A 1 84 ? -4.599 -5.371 25.750 1.00 92.69 84 PHE A C 1
ATOM 683 O O . PHE A 1 84 ? -5.232 -5.438 26.802 1.00 92.69 84 PHE A O 1
ATOM 690 N N . GLU A 1 85 ? -4.556 -6.394 24.896 1.00 90.62 85 GLU A N 1
ATOM 691 C CA . GLU A 1 85 ? -5.363 -7.605 25.078 1.00 90.62 85 GLU A CA 1
ATOM 692 C C . GLU A 1 85 ? -5.026 -8.359 26.368 1.00 90.62 85 GLU A C 1
ATOM 694 O O . GLU A 1 85 ? -5.931 -8.828 27.069 1.00 90.62 85 GLU A O 1
ATOM 699 N N . TYR A 1 86 ? -3.741 -8.431 26.732 1.00 91.81 86 TYR A N 1
ATOM 700 C CA . TYR A 1 86 ? -3.304 -9.041 27.987 1.00 91.81 86 TYR A CA 1
ATOM 701 C C . TYR A 1 86 ? -3.908 -8.331 29.205 1.00 91.81 86 TYR A C 1
ATOM 703 O O . TYR A 1 86 ? -4.468 -8.973 30.101 1.00 91.81 86 TYR A O 1
ATOM 711 N N . THR A 1 87 ? -3.811 -7.001 29.247 1.00 92.81 87 THR A N 1
ATOM 712 C CA . THR A 1 87 ? -4.300 -6.212 30.386 1.00 92.81 87 THR A CA 1
ATOM 713 C C . THR A 1 87 ? -5.818 -6.271 30.516 1.00 92.81 87 THR A C 1
ATOM 715 O O . THR A 1 87 ? -6.307 -6.524 31.620 1.00 92.81 87 THR A O 1
ATOM 718 N N . THR A 1 88 ? -6.560 -6.152 29.413 1.00 91.81 88 THR A N 1
ATOM 719 C CA . THR A 1 88 ? -8.025 -6.287 29.399 1.00 91.81 88 THR A CA 1
ATOM 720 C C . THR A 1 88 ? -8.466 -7.673 29.867 1.00 91.81 88 THR A C 1
ATOM 722 O O . THR A 1 88 ? -9.311 -7.785 30.757 1.00 91.81 88 THR A O 1
ATOM 725 N N . SER A 1 89 ? -7.842 -8.740 29.360 1.00 92.19 89 SER A N 1
ATOM 726 C CA . SER A 1 89 ? -8.170 -10.120 29.753 1.00 92.19 89 SER A CA 1
ATOM 727 C C . SER A 1 89 ? -7.904 -10.375 31.243 1.00 92.19 89 SER A C 1
ATOM 729 O O . SER A 1 89 ? -8.680 -11.037 31.946 1.00 92.19 89 SER A O 1
ATOM 731 N N . ARG A 1 90 ? -6.818 -9.804 31.778 1.00 91.75 90 ARG A N 1
ATOM 732 C CA . ARG A 1 90 ? -6.467 -9.913 33.200 1.00 91.75 90 ARG A CA 1
ATOM 733 C C . ARG A 1 90 ? -7.391 -9.095 34.107 1.00 91.75 90 ARG A C 1
ATOM 735 O O . ARG A 1 90 ? -7.650 -9.502 35.238 1.00 91.75 90 ARG A O 1
ATOM 742 N N . GLN A 1 91 ? -7.888 -7.952 33.643 1.00 92.75 91 GLN A N 1
ATOM 743 C CA . GLN A 1 91 ? -8.882 -7.161 34.372 1.00 92.75 91 GLN A CA 1
ATOM 744 C C . GLN A 1 91 ? -10.245 -7.861 34.398 1.00 92.75 91 GLN A C 1
ATOM 746 O O . GLN A 1 91 ? -10.835 -7.990 35.470 1.00 92.75 91 GLN A O 1
ATOM 751 N N . GLU A 1 92 ? -10.706 -8.382 33.261 1.00 92.31 92 GLU A N 1
ATOM 752 C CA . GLU A 1 92 ? -11.993 -9.079 33.148 1.00 92.31 92 GLU A CA 1
ATOM 753 C C . GLU A 1 92 ? -12.040 -10.334 34.033 1.00 92.31 92 GLU A C 1
ATOM 755 O O . GLU A 1 92 ? -12.985 -10.531 34.799 1.00 92.31 92 GLU A O 1
ATOM 760 N N . SER A 1 93 ? -10.980 -11.150 34.020 1.00 91.00 93 SER A N 1
ATOM 761 C CA . SER A 1 93 ? -10.875 -12.331 34.895 1.00 91.00 93 SER A CA 1
ATOM 762 C C . SER A 1 93 ? -10.928 -11.975 36.388 1.00 91.00 93 SER A C 1
ATOM 764 O O . SER A 1 93 ? -11.630 -12.637 37.157 1.00 91.00 93 SER A O 1
ATOM 766 N N . ARG A 1 94 ? -10.262 -10.892 36.811 1.00 89.12 94 ARG A N 1
ATOM 767 C CA . ARG A 1 94 ? -10.336 -10.385 38.195 1.00 89.12 94 ARG A CA 1
ATOM 768 C C . ARG A 1 94 ? -11.737 -9.891 38.554 1.00 89.12 94 ARG A C 1
ATOM 770 O O . ARG A 1 94 ? -12.228 -10.209 39.636 1.00 89.12 94 ARG A O 1
ATOM 777 N N . SER A 1 95 ? -12.389 -9.145 37.665 1.00 90.12 95 SER A N 1
ATOM 778 C CA . SER A 1 95 ? -13.761 -8.657 37.863 1.00 90.12 95 SER A CA 1
ATOM 779 C C . SER A 1 95 ? -14.760 -9.806 38.003 1.00 90.12 95 SER A C 1
ATOM 781 O O . SER A 1 95 ? -15.607 -9.777 38.896 1.00 90.12 95 SER A O 1
ATOM 783 N N . ARG A 1 96 ? -14.626 -10.860 37.187 1.00 88.31 96 ARG A N 1
ATOM 784 C CA . ARG A 1 96 ? -15.440 -12.083 37.298 1.00 88.31 96 ARG A CA 1
ATOM 785 C C . ARG A 1 96 ? -15.194 -12.829 38.604 1.00 88.31 96 ARG A C 1
ATOM 787 O O . ARG A 1 96 ? -16.154 -13.193 39.274 1.00 88.31 96 ARG A O 1
ATOM 794 N N . SER A 1 97 ? -13.932 -12.991 39.002 1.00 84.31 97 SER A N 1
ATOM 795 C CA . SER A 1 97 ? -13.560 -13.626 40.275 1.00 84.31 97 SER A CA 1
ATOM 796 C C . SER A 1 97 ? -14.170 -12.893 41.481 1.00 84.31 97 SER A C 1
ATOM 798 O O . SER A 1 97 ? -14.758 -13.526 42.357 1.00 84.31 97 SER A O 1
ATOM 800 N N . ARG A 1 98 ? -14.147 -11.551 41.481 1.00 83.69 98 ARG A N 1
ATOM 801 C CA . ARG A 1 98 ? -14.799 -10.726 42.516 1.00 83.69 98 ARG A CA 1
ATOM 802 C C . ARG A 1 98 ? -16.319 -10.907 42.550 1.00 83.69 98 ARG A C 1
ATOM 804 O O . ARG A 1 98 ? -16.868 -11.113 43.628 1.00 83.69 98 ARG A O 1
ATOM 811 N N . LYS A 1 99 ? -16.994 -10.880 41.392 1.00 81.50 99 LYS A N 1
ATOM 812 C CA . LYS A 1 99 ? -18.449 -11.123 41.303 1.00 81.50 99 LYS A CA 1
ATOM 813 C C . LYS A 1 99 ? -18.824 -12.512 41.827 1.00 81.50 99 LYS A C 1
ATOM 815 O O . LYS A 1 99 ? -19.788 -12.650 42.568 1.00 81.50 99 LYS A O 1
ATOM 820 N N . MET A 1 100 ? -18.028 -13.526 41.497 1.00 74.88 100 MET A N 1
ATOM 821 C CA . MET A 1 100 ? -18.261 -14.901 41.940 1.00 74.88 100 MET A CA 1
ATOM 822 C C . MET A 1 100 ? -18.052 -15.071 43.452 1.00 74.88 100 MET A C 1
ATOM 824 O O . MET A 1 100 ? -18.825 -15.772 44.094 1.00 74.88 100 MET A O 1
ATOM 828 N N . SER A 1 101 ? -17.058 -14.393 44.036 1.00 71.88 101 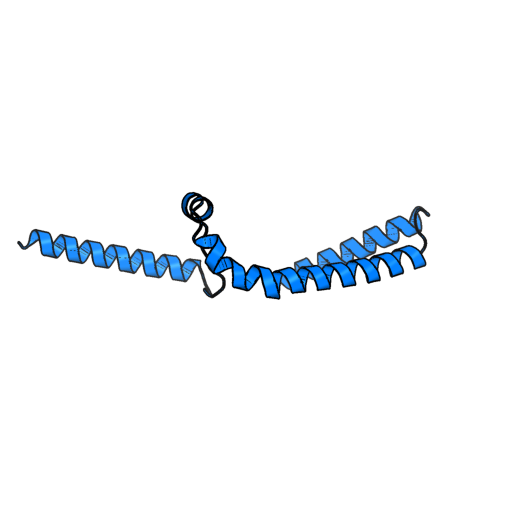SER A N 1
ATOM 829 C CA . SER A 1 101 ? -16.857 -14.372 45.492 1.00 71.88 101 SER A CA 1
ATOM 830 C C . SER A 1 101 ? -17.981 -13.637 46.228 1.00 71.88 101 SER A C 1
ATOM 832 O O . SER A 1 101 ? -18.367 -14.071 47.306 1.00 71.88 101 SER A O 1
ATOM 834 N N . SER A 1 102 ? -18.512 -12.552 45.653 1.00 72.25 102 SER A N 1
ATOM 835 C CA . SER A 1 102 ? -19.645 -11.810 46.222 1.00 72.25 102 SER A CA 1
ATOM 836 C C . SER A 1 102 ? -20.933 -12.635 46.204 1.00 72.25 102 SER A C 1
ATOM 838 O O . SER A 1 102 ? -21.618 -12.699 47.215 1.00 72.25 102 SER A O 1
ATOM 840 N N . ASN A 1 103 ? -21.233 -13.319 45.093 1.00 66.69 103 ASN A N 1
ATOM 841 C CA . ASN A 1 103 ? -22.412 -14.188 44.983 1.00 66.69 103 ASN A CA 1
ATOM 842 C C . ASN A 1 103 ? -22.353 -15.425 45.890 1.00 66.69 103 ASN A C 1
ATOM 844 O O . ASN A 1 103 ? -23.379 -16.048 46.112 1.00 66.69 103 ASN A O 1
ATOM 848 N N . LYS A 1 104 ? -21.167 -15.817 46.369 1.00 62.25 104 LYS A N 1
ATOM 849 C CA . LYS A 1 104 ? -20.994 -16.956 47.282 1.00 62.25 104 LYS A CA 1
ATOM 850 C C . LYS A 1 104 ? -21.176 -16.572 48.756 1.00 62.25 104 LYS A C 1
ATOM 852 O O . LYS A 1 104 ? -21.292 -17.457 49.595 1.00 62.25 104 LYS A O 1
ATOM 857 N N . LEU A 1 105 ? -21.128 -15.273 49.066 1.00 59.91 105 LEU A N 1
ATOM 858 C CA . LEU A 1 105 ? -21.355 -14.730 50.409 1.00 59.91 105 LEU A CA 1
ATOM 859 C C . LEU A 1 105 ? -22.834 -14.392 50.685 1.00 59.91 105 LEU A C 1
ATOM 861 O O . LEU A 1 105 ? -23.151 -14.054 51.823 1.00 59.91 105 LEU A O 1
ATOM 865 N N . GLN A 1 106 ? -23.699 -14.456 49.667 1.00 52.34 106 GLN A N 1
ATOM 866 C CA . GLN A 1 106 ? -25.151 -14.277 49.764 1.00 52.34 106 GLN A CA 1
ATOM 867 C C . GLN A 1 106 ? -25.845 -15.641 49.759 1.00 52.34 106 GLN A C 1
ATOM 869 O O . GLN A 1 106 ? -26.853 -15.776 50.482 1.00 52.34 106 GLN A O 1
#

Foldseek 3Di:
DVVVVVVVVVVVVLVVVVVVCVVVVVDDPVVVVVVVVVVVVVVVVVVCCCVVPVVVCVVVVCPDPVNVVVVPDDCPPPPDPVVVVVVVVVVVVVVVVVVVVVVVVD

Radius of gyration: 24.98 Å; Cα contacts (8 Å, |Δi|>4): 23; chains: 1; bounding box: 43×27×76 Å

Organism: Ciona intestinalis (NCBI:txid7719)

Solvent-accessible surface area (backbone atoms only — not comparable to full-atom values): 6129 Å² total; per-residue (Å²): 110,69,70,57,54,54,52,51,50,53,52,53,52,51,51,52,54,54,49,50,37,43,74,73,66,78,42,54,73,67,58,52,52,52,49,51,51,53,51,50,52,51,50,51,52,51,49,48,46,44,60,70,53,47,56,75,43,43,75,62,55,44,71,35,71,66,29,53,72,69,64,55,74,92,56,88,88,52,93,50,61,70,60,51,55,51,52,53,53,55,49,52,54,51,53,50,53,51,53,54,55,54,66,71,76,108

Mean predicted aligned error: 8.38 Å

Secondary structure (DSSP, 8-state):
-HHHHHHHHHHHHHHHHHHHHHHTTSS-HHHHHHHHHHHHHHHHHHHHHIIIIIHHHHHHHTTSHHHHHTT----TT-S-HHHHHHHHHHHHHHHHHHHHHHHT--

pLDDT: mean 88.68, std 7.69, range [52.34, 97.5]

Sequence (106 aa):
MWKHCMSALCVIAGCVVSYSRVYLLYHTVNQIVWGCIFGTMLGLSWFAVAQILLTPFFPFVVTWRVCEFFMIRDSTLIPNIMWFEYTTSRQESRSRSRKMSSNKLQ